Protein AF-A0A1M3IKR9-F1 (afdb_monomer)

Structure (mmCIF, N/CA/C/O backbone):
data_AF-A0A1M3IKR9-F1
#
_entry.id   AF-A0A1M3IKR9-F1
#
loop_
_atom_site.group_PDB
_atom_site.id
_atom_site.type_symbol
_atom_site.label_atom_id
_atom_site.label_alt_id
_atom_site.label_comp_id
_atom_site.label_asym_id
_atom_site.label_entity_id
_atom_site.label_seq_id
_atom_site.pdbx_PDB_ins_code
_atom_site.Cartn_x
_atom_site.Cartn_y
_atom_site.Cartn_z
_atom_site.occupancy
_atom_site.B_iso_or_equiv
_atom_site.auth_seq_id
_atom_site.auth_comp_id
_atom_site.auth_asym_id
_atom_site.auth_atom_id
_atom_site.pdbx_PDB_model_num
ATOM 1 N N . MET A 1 1 ? -11.071 -5.032 8.841 1.00 89.00 1 MET A N 1
ATOM 2 C CA . MET A 1 1 ? -10.233 -4.036 8.159 1.00 89.00 1 MET A CA 1
ATOM 3 C C . MET A 1 1 ? -9.232 -4.738 7.265 1.00 89.00 1 MET A C 1
ATOM 5 O O . MET A 1 1 ? -8.328 -5.412 7.757 1.00 89.00 1 MET A O 1
ATOM 9 N N . GLN A 1 2 ? -9.407 -4.579 5.959 1.00 92.75 2 GLN A N 1
ATOM 10 C CA . GLN A 1 2 ? -8.569 -5.141 4.907 1.00 92.75 2 GLN A CA 1
ATOM 11 C C . GLN A 1 2 ? -8.423 -4.140 3.765 1.00 92.75 2 GLN A C 1
ATOM 13 O O . GLN A 1 2 ? -9.365 -3.417 3.432 1.00 92.75 2 GLN A O 1
ATOM 18 N N . ALA A 1 3 ? -7.239 -4.114 3.161 1.00 94.56 3 ALA A N 1
ATOM 19 C CA . ALA A 1 3 ? -6.973 -3.300 1.986 1.00 94.56 3 ALA A CA 1
ATOM 20 C C . ALA A 1 3 ? -5.833 -3.874 1.148 1.00 94.56 3 ALA A C 1
ATOM 22 O O . ALA A 1 3 ? -4.911 -4.478 1.682 1.00 94.56 3 ALA A O 1
ATOM 23 N N . GLU A 1 4 ? -5.857 -3.624 -0.149 1.00 95.81 4 GLU A N 1
ATOM 24 C CA . GLU A 1 4 ? -4.813 -3.965 -1.100 1.00 95.81 4 GLU A CA 1
ATOM 25 C C . GLU A 1 4 ? -4.623 -2.806 -2.078 1.00 95.81 4 GLU A C 1
ATOM 27 O O . GLU A 1 4 ? -5.585 -2.215 -2.563 1.00 95.81 4 GLU A O 1
ATOM 32 N N . PHE A 1 5 ? -3.370 -2.458 -2.351 1.00 95.06 5 PHE A N 1
ATOM 33 C CA . PHE A 1 5 ? -2.994 -1.430 -3.309 1.00 95.06 5 PHE A CA 1
ATOM 34 C C . PHE A 1 5 ? -1.839 -1.938 -4.151 1.00 95.06 5 PHE A C 1
ATOM 36 O O . PHE A 1 5 ? -0.734 -2.160 -3.647 1.00 95.06 5 PHE A O 1
ATOM 43 N N . TYR A 1 6 ? -2.078 -2.028 -5.451 1.00 94.94 6 TYR A N 1
ATOM 44 C CA . TYR A 1 6 ? -1.069 -2.388 -6.420 1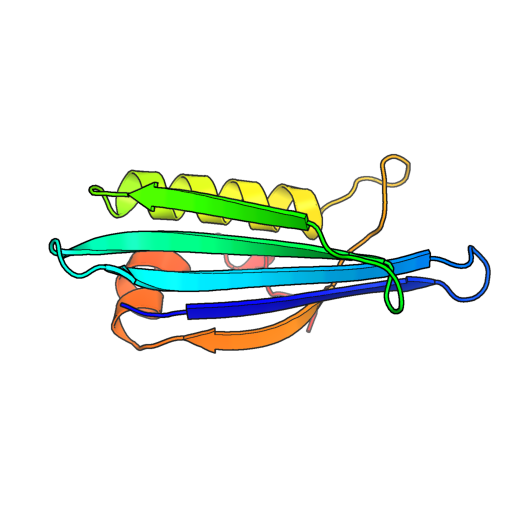.00 94.94 6 TYR A CA 1
ATOM 45 C C . TYR A 1 6 ? -0.595 -1.147 -7.169 1.00 94.94 6 TYR A C 1
ATOM 47 O O . TYR A 1 6 ? -1.359 -0.431 -7.824 1.00 94.94 6 TYR A O 1
ATOM 55 N N . LEU A 1 7 ? 0.698 -0.870 -7.042 1.00 93.81 7 LEU A N 1
ATOM 56 C CA . LEU A 1 7 ? 1.356 0.264 -7.662 1.00 93.81 7 LEU A CA 1
ATOM 57 C C . LEU A 1 7 ? 2.362 -0.224 -8.702 1.00 93.81 7 LEU A C 1
ATOM 59 O O . LEU A 1 7 ? 3.107 -1.180 -8.472 1.00 93.81 7 LEU A O 1
ATOM 63 N N . LYS A 1 8 ? 2.462 0.507 -9.809 1.00 93.19 8 LYS A N 1
ATOM 64 C CA . LYS A 1 8 ? 3.437 0.256 -10.873 1.00 93.19 8 LYS A CA 1
ATOM 65 C C . LYS A 1 8 ? 4.234 1.506 -11.204 1.00 93.19 8 LYS A C 1
ATOM 67 O O . LYS A 1 8 ? 3.695 2.607 -11.227 1.00 93.19 8 LYS A O 1
ATOM 72 N N . ALA A 1 9 ? 5.510 1.313 -11.506 1.00 91.12 9 ALA A N 1
ATOM 73 C CA . ALA A 1 9 ? 6.357 2.300 -12.154 1.00 91.12 9 ALA A CA 1
ATOM 74 C C . ALA A 1 9 ? 6.893 1.676 -13.445 1.00 91.12 9 ALA A C 1
ATOM 76 O O . ALA A 1 9 ? 7.719 0.758 -13.398 1.00 91.12 9 ALA A O 1
ATOM 77 N N . GLU A 1 10 ? 6.396 2.160 -14.581 1.00 89.12 10 GLU A N 1
ATOM 78 C CA . GLU A 1 10 ? 6.766 1.679 -15.909 1.00 89.12 10 GLU A CA 1
ATOM 79 C C . GLU A 1 10 ? 7.293 2.843 -16.756 1.00 89.12 10 GLU A C 1
ATOM 81 O O . GLU A 1 10 ? 6.596 3.828 -16.981 1.00 89.12 10 GLU A O 1
ATOM 86 N N . ASP A 1 11 ? 8.534 2.714 -17.219 1.00 86.31 11 ASP A N 1
ATOM 87 C CA . ASP A 1 11 ? 9.164 3.588 -18.206 1.00 86.31 11 ASP A CA 1
ATOM 88 C C . ASP A 1 11 ? 9.944 2.695 -19.173 1.00 86.31 11 ASP A C 1
ATOM 90 O O . ASP A 1 11 ? 10.931 2.048 -18.803 1.00 86.31 11 ASP A O 1
ATOM 94 N N . LYS A 1 12 ? 9.462 2.620 -20.415 1.00 84.00 12 LYS A N 1
ATOM 95 C CA . LYS A 1 12 ? 10.047 1.748 -21.436 1.00 84.00 12 LYS A CA 1
ATOM 96 C C . LYS A 1 12 ? 11.408 2.254 -21.904 1.00 84.00 12 LYS A C 1
ATOM 98 O O . LYS A 1 12 ? 12.302 1.433 -22.115 1.00 84.00 12 LYS A O 1
ATOM 103 N N . GLU A 1 13 ? 11.576 3.570 -22.021 1.00 86.56 13 GLU A N 1
ATOM 104 C CA . GLU A 1 13 ? 12.814 4.202 -22.487 1.00 86.56 13 GLU A CA 1
ATOM 105 C C . GLU A 1 13 ? 13.923 4.023 -21.449 1.00 86.56 13 GLU A C 1
ATOM 107 O O . GLU A 1 13 ? 15.017 3.552 -21.765 1.00 86.56 13 GLU A O 1
ATOM 112 N N . ALA A 1 14 ? 13.606 4.267 -20.176 1.00 83.88 14 ALA A N 1
ATOM 113 C CA . ALA A 1 14 ? 14.533 4.078 -19.063 1.00 83.88 14 ALA A CA 1
ATOM 114 C C . ALA A 1 14 ? 14.628 2.615 -18.569 1.00 83.88 14 ALA A C 1
ATOM 116 O O . ALA A 1 14 ? 15.343 2.325 -17.605 1.00 83.88 14 ALA A O 1
ATOM 117 N N . LYS A 1 15 ? 13.916 1.671 -19.208 1.00 86.38 15 LYS A N 1
ATOM 118 C CA . LYS A 1 15 ? 13.824 0.243 -18.827 1.00 86.38 15 LYS A CA 1
ATOM 119 C C . LYS A 1 15 ? 13.408 0.018 -17.364 1.00 86.38 15 LYS A C 1
ATOM 121 O O . LYS A 1 15 ? 13.839 -0.953 -16.722 1.00 86.38 15 LYS A O 1
ATOM 126 N N . ILE A 1 16 ? 12.571 0.898 -16.826 1.00 87.06 16 ILE A N 1
ATOM 127 C CA . ILE A 1 16 ? 12.023 0.803 -15.475 1.00 87.06 16 ILE A CA 1
ATOM 128 C C . ILE A 1 16 ? 10.744 -0.028 -15.548 1.00 87.06 16 ILE A C 1
ATOM 130 O O . ILE A 1 16 ? 9.778 0.365 -16.183 1.00 87.06 16 ILE A O 1
ATOM 134 N N . TYR A 1 17 ? 10.741 -1.175 -14.873 1.00 91.94 17 TYR A N 1
ATOM 135 C CA . TYR A 1 17 ? 9.571 -2.047 -14.750 1.00 91.94 17 TYR A CA 1
ATOM 136 C C . TYR A 1 17 ? 9.491 -2.522 -13.309 1.00 91.94 17 TYR A C 1
ATOM 138 O O . TYR A 1 17 ? 10.086 -3.539 -12.949 1.00 91.94 17 TYR A O 1
ATOM 146 N N . ARG A 1 18 ? 8.871 -1.726 -12.443 1.00 92.81 18 ARG A N 1
ATOM 147 C CA . ARG A 1 18 ? 8.789 -2.025 -11.013 1.00 92.81 18 ARG A CA 1
ATOM 148 C C . ARG A 1 18 ? 7.352 -2.058 -10.554 1.00 92.81 18 ARG A C 1
ATOM 150 O O . ARG A 1 18 ? 6.510 -1.327 -11.065 1.00 92.81 18 ARG A O 1
ATOM 157 N N . TYR A 1 19 ? 7.117 -2.861 -9.534 1.00 94.62 19 TYR A N 1
ATOM 158 C CA . TYR A 1 19 ? 5.836 -2.922 -8.860 1.00 94.62 19 TYR A CA 1
ATOM 159 C C . TYR A 1 19 ? 6.021 -2.838 -7.352 1.00 94.62 19 TYR A C 1
ATOM 161 O O . TYR A 1 19 ? 7.108 -3.067 -6.804 1.00 94.62 19 TYR A O 1
ATOM 169 N N . TYR A 1 20 ? 4.933 -2.467 -6.701 1.00 94.62 20 TYR A N 1
ATOM 170 C CA . TYR A 1 20 ? 4.835 -2.332 -5.266 1.00 94.62 20 TYR A CA 1
ATOM 171 C C . TYR A 1 20 ? 3.417 -2.741 -4.871 1.00 94.62 20 TYR A C 1
ATOM 173 O O . TYR A 1 20 ? 2.473 -2.021 -5.175 1.00 94.62 20 TYR A O 1
ATOM 181 N N . ASN A 1 21 ? 3.265 -3.901 -4.240 1.00 95.94 21 ASN A N 1
ATOM 182 C CA . ASN A 1 21 ? 2.002 -4.345 -3.670 1.00 95.94 21 ASN A CA 1
ATOM 183 C C . ASN A 1 21 ? 1.982 -4.048 -2.168 1.00 95.94 21 ASN A C 1
ATOM 185 O O . ASN A 1 21 ? 2.964 -4.309 -1.469 1.00 95.94 21 ASN A O 1
ATOM 189 N N . ILE A 1 22 ? 0.883 -3.486 -1.681 1.00 96.12 22 ILE A N 1
ATOM 190 C CA . ILE A 1 22 ? 0.669 -3.133 -0.280 1.00 96.12 22 ILE A CA 1
ATOM 191 C C . ILE A 1 22 ? -0.632 -3.790 0.151 1.00 96.12 22 ILE A C 1
ATOM 193 O O . ILE A 1 22 ? -1.692 -3.377 -0.297 1.00 96.12 22 ILE A O 1
ATOM 197 N N . ILE A 1 23 ? -0.550 -4.764 1.049 1.00 95.94 23 ILE A N 1
ATOM 198 C CA . ILE A 1 23 ? -1.701 -5.504 1.556 1.00 95.94 23 ILE A CA 1
ATOM 199 C C . ILE A 1 23 ? -1.793 -5.295 3.065 1.00 95.94 23 ILE A C 1
ATOM 201 O O . ILE A 1 23 ? -0.824 -5.496 3.793 1.00 95.94 23 ILE A O 1
ATOM 205 N N . LEU A 1 24 ? -2.959 -4.892 3.545 1.00 95.06 24 LEU A N 1
ATOM 206 C CA . LEU A 1 24 ? -3.319 -4.841 4.949 1.00 95.06 24 LEU A CA 1
ATOM 207 C C . LEU A 1 24 ? -4.271 -5.995 5.251 1.00 95.06 24 LEU A C 1
ATOM 209 O O . LEU A 1 24 ? -5.352 -6.077 4.667 1.00 95.06 24 LEU A O 1
ATOM 213 N N . LEU A 1 25 ? -3.885 -6.855 6.189 1.00 92.62 25 LEU A N 1
ATOM 214 C CA . LEU A 1 25 ? -4.673 -8.014 6.595 1.00 92.62 25 LEU A CA 1
ATOM 215 C C . LEU A 1 25 ? -4.771 -8.088 8.122 1.00 92.62 25 LEU A C 1
ATOM 217 O O . LEU A 1 25 ? -3.799 -7.762 8.810 1.00 92.62 25 LEU A O 1
ATOM 221 N N . PRO A 1 26 ? -5.902 -8.558 8.673 1.00 89.81 26 PRO A N 1
ATOM 222 C CA . PRO A 1 26 ? -5.980 -8.911 10.078 1.00 89.81 26 PRO A CA 1
ATOM 223 C C . PRO A 1 26 ? -5.104 -10.133 10.362 1.00 89.81 26 PRO A C 1
ATOM 225 O O . PRO A 1 26 ? -4.967 -11.042 9.542 1.00 89.81 26 PRO A O 1
ATOM 228 N N . THR A 1 27 ? -4.525 -10.160 11.552 1.00 87.06 27 THR A N 1
ATOM 229 C CA . THR A 1 27 ? -3.782 -11.305 12.077 1.00 87.06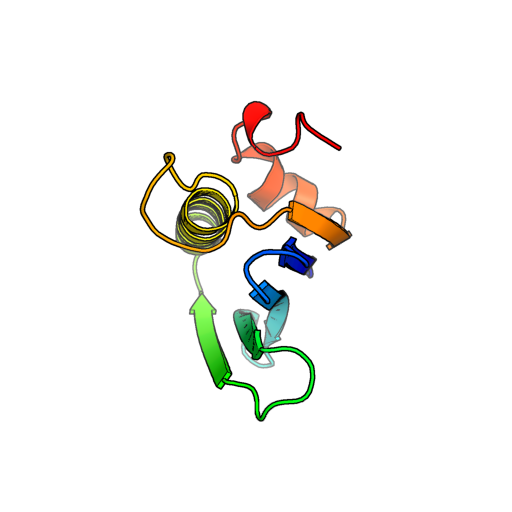 27 THR A CA 1
ATOM 230 C C . THR A 1 27 ? -4.649 -12.110 13.044 1.00 87.06 27 THR A C 1
ATOM 232 O O . THR A 1 27 ? -5.687 -11.644 13.517 1.00 87.06 27 THR A O 1
ATOM 235 N N . LEU A 1 28 ? -4.196 -13.318 13.395 1.00 84.38 28 LEU A N 1
ATOM 236 C CA . LEU A 1 28 ? -4.872 -14.177 14.377 1.00 84.38 28 LEU A CA 1
ATOM 237 C C . LEU A 1 28 ? -4.949 -13.552 15.783 1.00 84.38 28 LEU A C 1
ATOM 239 O O . LEU A 1 28 ? -5.802 -13.944 16.574 1.00 84.38 28 LEU A O 1
ATOM 243 N N . PHE A 1 29 ? -4.100 -12.567 16.089 1.00 83.12 29 PHE A N 1
ATOM 244 C CA . PHE A 1 29 ? -4.020 -11.927 17.406 1.00 83.12 29 PHE A CA 1
ATOM 245 C C . PHE A 1 29 ? -4.820 -10.623 17.504 1.00 83.12 29 PHE A C 1
ATOM 247 O O . PHE A 1 2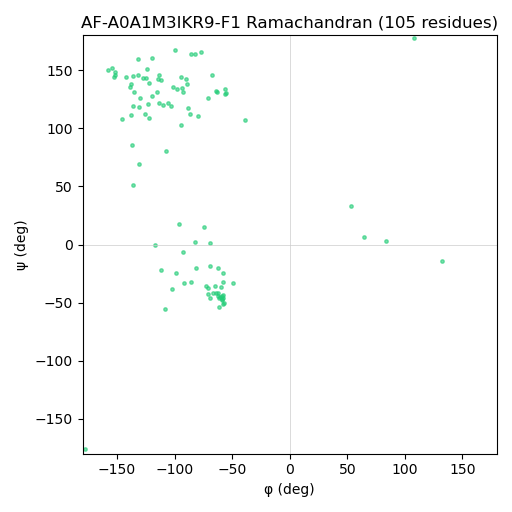9 ? -4.605 -9.844 18.422 1.00 83.12 29 PHE A O 1
ATOM 254 N N . LYS A 1 30 ? -5.763 -10.388 16.578 1.00 73.00 30 LYS A N 1
ATOM 255 C CA . LYS A 1 30 ? -6.539 -9.136 16.446 1.00 73.00 30 LYS A CA 1
ATOM 256 C C . LYS A 1 30 ? -5.707 -7.891 16.092 1.00 73.00 30 LYS A C 1
ATOM 258 O O . LYS A 1 30 ? -6.274 -6.809 15.994 1.00 73.00 30 LYS A O 1
ATOM 263 N N . ASP A 1 31 ? -4.416 -8.051 15.813 1.00 86.00 31 ASP A N 1
ATOM 264 C CA . ASP A 1 31 ? -3.563 -6.994 15.265 1.00 86.00 31 ASP A CA 1
ATOM 265 C C . ASP A 1 31 ? -3.720 -6.889 13.745 1.00 86.00 31 ASP A C 1
ATOM 267 O O . ASP A 1 31 ? -4.173 -7.829 13.080 1.00 86.00 31 ASP A O 1
ATOM 271 N N . LEU A 1 32 ? -3.267 -5.776 13.173 1.00 91.94 32 LEU A N 1
ATOM 272 C CA . LEU A 1 32 ? -3.215 -5.548 11.732 1.00 91.94 32 LEU A CA 1
ATOM 273 C C . LEU A 1 32 ? -1.790 -5.747 11.208 1.00 91.94 32 LEU A C 1
ATOM 275 O O . LEU A 1 32 ? -0.825 -5.246 11.780 1.00 91.94 32 LEU A O 1
ATOM 279 N N . SER A 1 33 ? -1.642 -6.451 10.089 1.00 94.00 33 SER A N 1
ATOM 280 C CA . SER A 1 33 ? -0.360 -6.651 9.413 1.00 94.00 33 SER A CA 1
ATOM 281 C C . SER A 1 33 ? -0.363 -5.960 8.059 1.00 94.00 33 SER A C 1
ATOM 283 O O . SER A 1 33 ? -1.187 -6.263 7.198 1.00 94.00 33 SER A O 1
ATOM 285 N N . LEU A 1 34 ? 0.582 -5.044 7.867 1.00 95.25 34 LEU A N 1
ATOM 286 C CA . LEU A 1 34 ? 0.867 -4.413 6.589 1.00 95.25 34 LEU A CA 1
ATOM 287 C C . LEU A 1 34 ? 1.994 -5.183 5.898 1.00 95.25 34 LEU A C 1
ATOM 289 O O . LEU A 1 34 ? 3.172 -5.046 6.245 1.00 95.25 34 LEU A O 1
ATOM 293 N N . VAL A 1 35 ? 1.629 -5.994 4.916 1.00 96.00 35 VAL A N 1
ATOM 294 C CA . VAL A 1 35 ? 2.542 -6.746 4.060 1.00 96.00 35 VAL A CA 1
ATOM 295 C C . VAL A 1 35 ? 2.829 -5.927 2.813 1.00 96.00 35 VAL A C 1
ATOM 297 O O . VAL A 1 35 ? 1.935 -5.390 2.169 1.00 96.00 35 VAL A O 1
ATOM 300 N N . ILE A 1 36 ? 4.104 -5.797 2.479 1.00 96.69 36 ILE A N 1
ATOM 301 C CA . ILE A 1 36 ? 4.551 -5.003 1.349 1.00 96.69 36 ILE A CA 1
ATOM 302 C C . ILE A 1 36 ? 5.516 -5.830 0.520 1.00 96.69 36 ILE A C 1
ATOM 304 O O . ILE A 1 36 ? 6.610 -6.165 0.984 1.00 96.69 36 ILE A O 1
ATOM 308 N N . THR A 1 37 ? 5.136 -6.073 -0.725 1.00 96.81 37 THR A N 1
ATOM 309 C CA . THR A 1 37 ? 5.912 -6.846 -1.690 1.00 96.81 37 THR A CA 1
ATOM 310 C C . THR A 1 37 ? 6.340 -5.939 -2.827 1.00 96.81 37 THR A C 1
ATOM 312 O O . THR A 1 37 ? 5.550 -5.159 -3.348 1.00 96.81 37 THR A O 1
ATOM 315 N N . TYR A 1 38 ? 7.616 -5.965 -3.192 1.00 95.44 38 TYR A N 1
ATOM 316 C CA . TYR A 1 38 ? 8.154 -5.050 -4.188 1.00 95.44 38 TYR A CA 1
ATOM 317 C C . TYR A 1 38 ? 9.337 -5.643 -4.933 1.00 95.44 38 TYR A C 1
ATOM 319 O O . TYR A 1 38 ? 10.153 -6.386 -4.385 1.00 95.44 38 TYR A O 1
ATOM 327 N N . GLY A 1 39 ? 9.474 -5.253 -6.194 1.00 94.50 39 GLY A N 1
ATOM 328 C CA . GLY A 1 39 ? 10.499 -5.819 -7.051 1.00 94.50 39 GLY A CA 1
ATOM 329 C C . GLY A 1 39 ? 10.526 -5.207 -8.439 1.00 94.50 39 GLY A C 1
ATOM 330 O O . GLY A 1 39 ? 9.811 -4.251 -8.752 1.00 94.50 39 GLY A O 1
ATOM 331 N N . ARG A 1 40 ? 11.402 -5.769 -9.271 1.00 93.38 40 ARG A N 1
ATOM 332 C CA . ARG A 1 40 ? 11.389 -5.555 -10.717 1.00 93.38 40 ARG A CA 1
ATOM 333 C C . ARG A 1 40 ? 10.573 -6.681 -11.342 1.00 93.38 40 ARG A C 1
ATOM 335 O O . ARG A 1 40 ? 10.776 -7.836 -10.979 1.00 93.38 40 ARG A O 1
ATOM 342 N N . THR A 1 41 ? 9.684 -6.357 -12.272 1.00 88.31 41 THR A N 1
ATOM 343 C CA . THR A 1 41 ? 8.883 -7.359 -12.986 1.00 88.31 41 THR A CA 1
ATOM 344 C C . THR A 1 41 ? 9.803 -8.395 -13.640 1.00 88.31 41 THR A C 1
ATOM 346 O O . THR A 1 41 ? 10.772 -8.020 -14.301 1.00 88.31 41 THR A O 1
ATOM 349 N N . GLY A 1 42 ? 9.526 -9.684 -13.424 1.00 89.06 42 GLY A N 1
ATOM 350 C CA . GLY A 1 42 ? 10.341 -10.796 -13.931 1.00 89.06 42 GLY A CA 1
ATOM 351 C C . GLY A 1 42 ? 11.568 -11.164 -13.082 1.00 89.06 42 GLY A C 1
ATOM 352 O O . GLY A 1 42 ? 12.320 -12.051 -13.472 1.00 89.06 42 GLY A O 1
ATOM 353 N N . TYR A 1 43 ? 11.783 -10.519 -11.930 1.00 92.75 43 TYR A N 1
ATOM 354 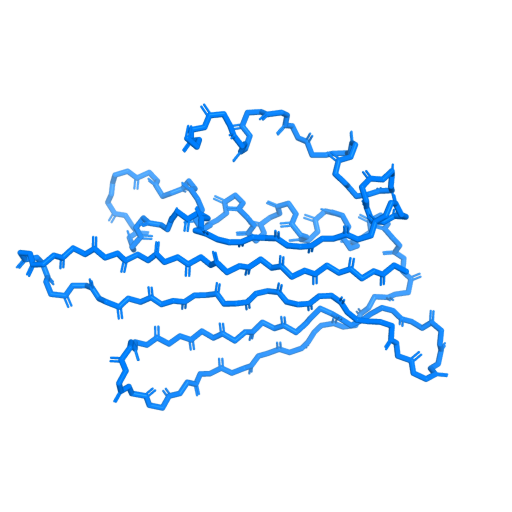C CA . TYR A 1 43 ? 12.873 -10.834 -10.998 1.00 92.75 43 TYR A CA 1
ATOM 355 C C . TYR A 1 43 ? 12.334 -11.238 -9.626 1.00 92.75 43 TYR A C 1
ATOM 357 O O . TYR A 1 43 ? 11.209 -10.897 -9.266 1.00 92.75 43 TYR A O 1
ATOM 365 N N . LYS A 1 44 ? 13.171 -11.921 -8.832 1.00 94.12 44 LYS A N 1
ATOM 366 C CA . LYS A 1 44 ? 12.843 -12.271 -7.446 1.00 94.12 44 LYS A CA 1
ATOM 367 C C . LYS A 1 44 ? 12.492 -11.017 -6.643 1.00 94.12 44 LYS A C 1
ATOM 369 O O . LYS A 1 44 ? 13.243 -10.038 -6.621 1.00 94.12 44 LYS A O 1
ATOM 374 N N . GLU A 1 45 ? 11.360 -11.087 -5.966 1.00 95.44 45 GLU A N 1
ATOM 375 C CA . GLU A 1 45 ? 10.803 -9.987 -5.196 1.00 95.44 45 GLU A CA 1
ATOM 376 C C . GLU A 1 45 ? 11.354 -9.917 -3.774 1.00 95.44 45 GLU A C 1
ATOM 378 O O . GLU A 1 45 ? 11.971 -10.854 -3.257 1.00 95.44 45 GLU A O 1
ATOM 383 N N . ARG A 1 46 ? 11.147 -8.764 -3.140 1.00 96.12 46 ARG A N 1
ATOM 384 C CA . ARG A 1 46 ? 11.386 -8.564 -1.715 1.00 96.12 46 ARG A CA 1
ATOM 385 C C . ARG A 1 46 ? 10.053 -8.351 -1.027 1.00 96.12 46 ARG A C 1
ATOM 387 O O . ARG A 1 46 ? 9.196 -7.641 -1.542 1.00 96.12 46 ARG A O 1
ATOM 394 N N . GLN A 1 47 ? 9.933 -8.903 0.169 1.00 96.62 47 GLN A N 1
ATOM 395 C CA . GLN A 1 47 ? 8.764 -8.738 1.014 1.00 96.62 47 GLN A CA 1
ATOM 396 C C . GLN A 1 47 ? 9.190 -8.189 2.372 1.00 96.62 47 GLN A C 1
ATOM 398 O O . GLN A 1 47 ? 10.244 -8.546 2.900 1.00 96.62 47 GLN A O 1
ATOM 403 N N . ARG A 1 48 ? 8.363 -7.316 2.941 1.00 95.19 48 ARG A N 1
ATOM 404 C CA . ARG A 1 48 ? 8.459 -6.868 4.332 1.00 95.19 48 ARG A CA 1
ATOM 405 C C . ARG A 1 48 ? 7.070 -6.857 4.955 1.00 95.19 48 ARG A C 1
ATOM 407 O O . ARG A 1 48 ? 6.108 -6.512 4.279 1.00 95.19 48 ARG A O 1
ATOM 414 N N . SER A 1 49 ? 6.977 -7.187 6.233 1.00 93.81 49 SER A N 1
ATOM 415 C CA . SER A 1 49 ? 5.737 -7.123 7.009 1.00 93.81 49 SER A CA 1
ATOM 416 C C . SER A 1 49 ? 5.929 -6.214 8.216 1.00 93.81 49 SER A C 1
ATOM 418 O O . SER A 1 49 ? 6.982 -6.253 8.852 1.00 93.81 49 SER A O 1
ATOM 420 N N . ILE A 1 50 ? 4.925 -5.400 8.526 1.00 93.88 50 ILE A N 1
ATOM 421 C CA . ILE A 1 50 ? 4.919 -4.503 9.685 1.00 93.88 50 ILE A CA 1
ATOM 422 C C . ILE A 1 50 ? 3.607 -4.720 10.432 1.00 93.88 50 ILE A C 1
ATOM 424 O O . ILE A 1 50 ? 2.543 -4.634 9.825 1.00 93.88 50 ILE A O 1
ATOM 428 N N . GLN A 1 51 ? 3.680 -5.002 11.729 1.00 93.81 51 GLN A N 1
ATOM 429 C CA . GLN A 1 51 ? 2.503 -5.211 12.570 1.00 93.81 51 GLN A CA 1
ATOM 430 C C . GLN A 1 51 ? 2.100 -3.917 13.280 1.00 93.81 51 GLN A C 1
ATOM 432 O O . GLN A 1 51 ? 2.953 -3.122 13.678 1.00 93.81 51 GLN A O 1
ATOM 437 N N . PHE A 1 52 ? 0.795 -3.725 13.437 1.00 92.38 52 PHE A N 1
ATOM 438 C CA . PHE A 1 52 ? 0.182 -2.575 14.081 1.00 92.38 52 PHE A CA 1
ATOM 439 C C . PHE A 1 52 ? -0.916 -3.036 15.026 1.00 92.38 52 PHE A C 1
ATOM 441 O O . PHE A 1 52 ? -1.812 -3.780 14.636 1.00 92.38 52 PHE A O 1
ATOM 448 N N . ILE A 1 53 ? -0.859 -2.513 16.243 1.00 87.94 53 ILE A N 1
ATOM 449 C CA . ILE A 1 53 ? -1.921 -2.640 17.248 1.00 87.94 53 ILE A CA 1
ATOM 450 C C . ILE A 1 53 ? -2.781 -1.360 17.259 1.00 87.94 53 ILE A C 1
ATOM 452 O O . ILE A 1 53 ? -3.953 -1.383 17.615 1.00 87.94 53 ILE A O 1
ATOM 456 N N . ASP A 1 54 ? -2.210 -0.233 16.815 1.00 87.62 54 ASP A N 1
ATOM 457 C CA . ASP A 1 54 ? -2.859 1.079 16.772 1.00 87.62 54 ASP A CA 1
ATOM 458 C C . ASP A 1 54 ? -3.145 1.521 15.328 1.00 87.62 54 ASP A C 1
ATOM 460 O O . ASP A 1 54 ? -2.237 1.728 14.510 1.00 87.62 54 ASP A O 1
ATOM 464 N N . THR A 1 55 ? -4.429 1.731 15.038 1.00 87.62 55 THR A N 1
ATOM 465 C CA . THR A 1 55 ? -4.943 2.235 13.762 1.00 87.62 55 THR A CA 1
ATOM 466 C C . THR A 1 55 ? -4.372 3.607 13.380 1.00 87.62 55 THR A C 1
ATOM 468 O O . THR A 1 55 ? -4.181 3.886 12.197 1.00 87.62 55 THR A O 1
ATOM 471 N N . GLN A 1 56 ? -4.061 4.486 14.338 1.00 88.06 56 GLN A N 1
ATOM 472 C CA . GLN A 1 56 ? -3.480 5.800 14.051 1.00 88.06 56 GLN A CA 1
ATOM 473 C C . GLN A 1 56 ? -2.030 5.688 13.564 1.00 88.06 56 GLN A C 1
ATOM 475 O O . GLN A 1 56 ? -1.654 6.353 12.592 1.00 88.06 56 GLN A O 1
ATOM 480 N N . LEU A 1 57 ? -1.222 4.829 14.196 1.00 89.94 57 LEU A N 1
ATOM 481 C CA . LEU A 1 57 ? 0.136 4.531 13.729 1.00 89.94 57 LEU A CA 1
ATOM 482 C C . LEU A 1 57 ? 0.110 3.891 12.340 1.00 89.94 57 LEU A C 1
ATOM 484 O O . LEU A 1 57 ? 0.898 4.281 11.473 1.00 89.94 57 LEU A O 1
ATOM 488 N N . LEU A 1 58 ? -0.832 2.974 12.107 1.00 91.50 58 LEU A N 1
ATOM 489 C CA . LEU A 1 58 ? -1.070 2.393 10.790 1.00 91.50 58 LEU A CA 1
ATOM 490 C C . LEU A 1 58 ? -1.395 3.474 9.751 1.00 91.50 58 LEU A C 1
ATOM 492 O O . LEU A 1 58 ? -0.734 3.527 8.715 1.00 91.50 58 LEU A O 1
ATOM 496 N N . ALA A 1 59 ? -2.356 4.362 10.023 1.00 89.50 59 ALA A N 1
ATOM 497 C CA . ALA A 1 59 ? -2.757 5.422 9.096 1.00 89.50 59 ALA A CA 1
ATOM 498 C C . ALA A 1 59 ? -1.582 6.344 8.736 1.00 89.50 59 ALA A C 1
ATOM 500 O O . ALA A 1 59 ? -1.349 6.641 7.560 1.00 89.50 59 ALA A O 1
ATOM 501 N N . ASN A 1 60 ? -0.794 6.748 9.738 1.00 90.19 60 ASN A N 1
ATOM 502 C CA . ASN A 1 60 ? 0.406 7.554 9.534 1.00 90.19 60 ASN A CA 1
ATOM 503 C C . ASN A 1 60 ? 1.436 6.812 8.673 1.00 90.19 6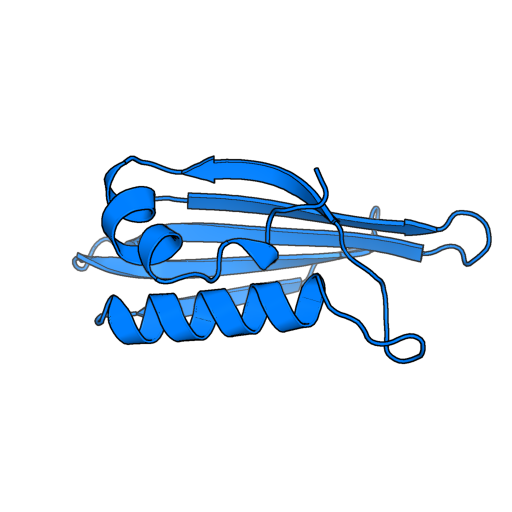0 ASN A C 1
ATOM 505 O O . ASN A 1 60 ? 1.947 7.377 7.702 1.00 90.19 60 ASN A O 1
ATOM 509 N N . LYS A 1 61 ? 1.702 5.531 8.964 1.00 91.75 61 LYS A N 1
ATOM 510 C CA . LYS A 1 61 ? 2.676 4.752 8.194 1.00 91.75 61 LYS A CA 1
ATOM 511 C C . LYS A 1 61 ? 2.226 4.511 6.762 1.00 91.75 61 LYS A C 1
ATOM 513 O O . LYS A 1 61 ? 3.022 4.627 5.830 1.00 91.75 61 LYS A O 1
ATOM 518 N N . PHE A 1 62 ? 0.951 4.206 6.581 1.00 91.06 62 PHE A N 1
ATOM 519 C CA . PHE A 1 62 ? 0.351 4.005 5.276 1.00 91.06 62 PHE A CA 1
ATOM 520 C C . PHE A 1 62 ? 0.454 5.280 4.423 1.00 91.06 62 PHE A C 1
ATOM 522 O O . PHE A 1 62 ? 0.926 5.234 3.284 1.00 91.06 62 PHE A O 1
ATOM 529 N N . LYS A 1 63 ? 0.151 6.444 5.015 1.00 88.06 63 LYS A N 1
ATOM 530 C CA . LYS A 1 63 ? 0.337 7.763 4.392 1.00 88.06 63 LYS A CA 1
ATOM 531 C C . LYS A 1 63 ? 1.784 8.023 3.981 1.00 88.06 63 LYS A C 1
ATOM 533 O O . LYS A 1 63 ? 2.022 8.496 2.871 1.00 88.06 63 LYS A O 1
ATOM 538 N N . GLU A 1 64 ? 2.750 7.733 4.854 1.00 88.81 64 GLU A N 1
ATOM 539 C CA . GLU A 1 64 ? 4.179 7.866 4.543 1.00 88.81 64 GLU A CA 1
ATOM 540 C C . GLU A 1 64 ? 4.577 7.010 3.338 1.00 88.81 64 GLU A C 1
ATOM 542 O O . GLU A 1 64 ? 5.249 7.500 2.428 1.00 88.81 64 GLU A O 1
ATOM 547 N N . ILE A 1 65 ? 4.144 5.744 3.314 1.00 89.81 65 ILE A N 1
ATOM 548 C CA . ILE A 1 65 ? 4.459 4.807 2.232 1.00 89.81 65 ILE A CA 1
ATOM 549 C C . ILE A 1 65 ? 3.894 5.325 0.914 1.00 89.81 65 ILE A C 1
ATOM 551 O O . ILE A 1 65 ? 4.668 5.496 -0.030 1.00 89.81 65 ILE A O 1
ATOM 555 N N . LEU A 1 66 ? 2.595 5.636 0.862 1.00 87.88 66 LEU A N 1
ATOM 556 C CA . LEU A 1 66 ? 1.963 6.154 -0.350 1.00 87.88 66 LEU A CA 1
ATOM 557 C C . LEU A 1 66 ? 2.630 7.449 -0.811 1.00 87.88 66 LEU A C 1
ATOM 559 O O . LEU A 1 66 ? 3.044 7.546 -1.962 1.00 87.88 66 LEU A O 1
ATOM 563 N N . LYS A 1 67 ? 2.851 8.416 0.087 1.00 85.06 67 LYS A N 1
ATOM 564 C CA . LYS A 1 67 ? 3.533 9.669 -0.264 1.00 85.06 67 LYS A CA 1
ATOM 565 C C . LYS A 1 67 ? 4.928 9.414 -0.841 1.00 85.06 67 LYS A C 1
ATOM 567 O O . LYS A 1 67 ? 5.274 10.014 -1.850 1.00 85.06 67 LYS A O 1
ATOM 572 N N . SER A 1 68 ? 5.708 8.508 -0.248 1.00 84.75 68 SER A N 1
ATOM 573 C CA . SER A 1 68 ? 7.071 8.191 -0.705 1.00 84.75 68 SER A CA 1
ATOM 574 C C . SER A 1 68 ? 7.138 7.460 -2.050 1.00 84.75 68 SER A C 1
ATOM 576 O O . SER A 1 68 ? 8.209 7.387 -2.652 1.00 84.75 68 SER A O 1
ATOM 578 N N . ARG A 1 69 ? 6.034 6.845 -2.489 1.00 86.38 69 ARG A N 1
ATOM 579 C CA . ARG A 1 69 ? 5.968 6.076 -3.740 1.00 86.38 69 ARG A CA 1
ATOM 580 C C . ARG A 1 69 ? 5.290 6.858 -4.858 1.00 86.38 69 ARG A C 1
ATOM 582 O O . ARG A 1 69 ? 5.768 6.801 -5.985 1.00 86.38 69 ARG A O 1
ATOM 589 N N . LEU A 1 70 ? 4.242 7.609 -4.528 1.00 84.19 70 LEU A N 1
ATOM 590 C CA . LEU A 1 70 ? 3.458 8.401 -5.476 1.00 84.19 70 LEU A CA 1
ATOM 591 C C . LEU A 1 70 ? 4.055 9.790 -5.722 1.00 84.19 70 LEU A C 1
ATOM 593 O O . LEU A 1 70 ? 3.936 10.327 -6.814 1.00 84.19 70 LEU A O 1
ATOM 597 N N . LYS A 1 71 ? 4.711 10.397 -4.723 1.00 69.00 7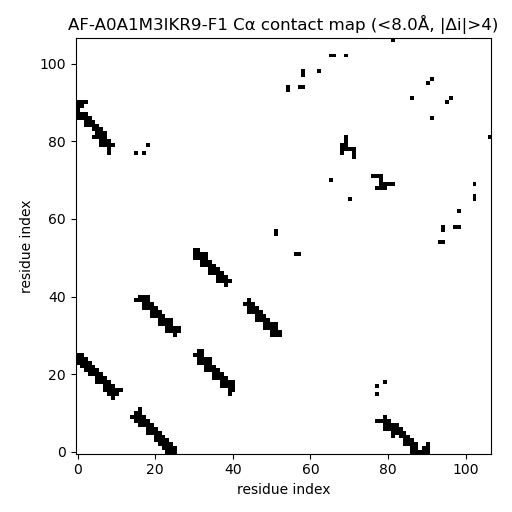1 LYS A N 1
ATOM 598 C CA . LYS A 1 71 ? 5.410 11.680 -4.880 1.00 69.00 71 LYS A CA 1
ATOM 599 C C . LYS A 1 71 ? 6.916 11.464 -4.860 1.00 69.00 71 LYS A C 1
ATOM 601 O O . LYS A 1 71 ? 7.574 11.714 -3.853 1.00 69.00 71 LYS A O 1
ATOM 606 N N . THR A 1 72 ? 7.479 11.053 -5.988 1.00 59.25 72 THR A N 1
ATOM 607 C CA . THR A 1 72 ? 8.895 11.309 -6.263 1.00 59.25 72 THR A CA 1
ATOM 608 C C . THR A 1 72 ? 9.015 12.684 -6.908 1.00 59.25 72 THR A C 1
ATOM 610 O O . THR A 1 72 ? 8.543 12.925 -8.017 1.00 59.25 72 THR A O 1
ATOM 613 N N . VAL A 1 73 ? 9.628 13.625 -6.185 1.00 49.28 73 VAL A N 1
ATOM 614 C CA . VAL A 1 73 ? 10.131 14.867 -6.787 1.00 49.28 73 VAL A CA 1
ATOM 615 C C . VAL A 1 73 ? 11.081 14.456 -7.914 1.00 49.28 73 VAL A C 1
ATOM 617 O O . VAL A 1 73 ? 11.886 13.543 -7.711 1.00 49.28 73 VAL A O 1
ATOM 620 N N . LYS A 1 74 ? 10.958 15.083 -9.097 1.00 43.84 74 LYS A N 1
ATOM 621 C CA . LYS A 1 74 ? 11.833 14.857 -10.264 1.00 43.84 74 LYS A CA 1
ATOM 622 C C . LYS A 1 74 ? 13.287 14.678 -9.797 1.00 43.84 74 LYS A C 1
ATOM 624 O O . LYS A 1 74 ? 13.905 15.649 -9.375 1.00 43.84 74 LYS A O 1
ATOM 629 N N . GLY A 1 75 ? 13.808 13.447 -9.843 1.00 50.91 75 GLY A N 1
ATOM 630 C CA . GLY A 1 75 ? 15.226 13.163 -9.584 1.00 50.91 75 GLY A CA 1
ATOM 631 C C . GLY A 1 75 ? 15.571 12.019 -8.622 1.00 50.91 75 GLY A C 1
ATOM 632 O O . GLY A 1 75 ? 16.718 11.588 -8.640 1.00 50.91 75 GLY A O 1
ATOM 633 N N . SER A 1 76 ? 14.648 11.472 -7.818 1.00 54.78 76 SER A N 1
ATOM 634 C CA . SER A 1 76 ? 14.998 10.402 -6.856 1.00 54.78 76 SER A CA 1
ATOM 635 C C . SER A 1 76 ? 14.067 9.184 -6.895 1.00 54.78 76 SER A C 1
ATOM 637 O O . SER A 1 76 ? 13.340 8.873 -5.957 1.00 54.78 76 SER A O 1
ATOM 639 N N . GLY A 1 77 ? 14.152 8.424 -7.988 1.00 65.06 77 GLY A N 1
ATOM 640 C CA . GLY A 1 77 ? 13.591 7.075 -8.084 1.00 65.06 77 GLY A CA 1
ATOM 641 C C . GLY A 1 77 ? 12.343 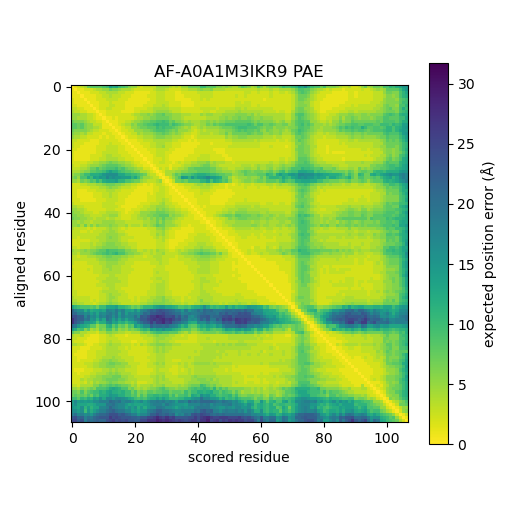6.940 -8.966 1.00 65.06 77 GLY A C 1
ATOM 642 O O . GLY A 1 77 ? 11.869 7.920 -9.537 1.00 65.06 77 GLY A O 1
ATOM 643 N N . PRO A 1 78 ? 11.827 5.705 -9.112 1.00 74.69 78 PRO A N 1
ATOM 644 C CA . PRO A 1 78 ? 10.695 5.407 -9.984 1.00 74.69 78 PRO A CA 1
ATOM 645 C C . PRO A 1 78 ? 9.439 6.130 -9.498 1.00 74.69 78 PRO A C 1
ATOM 647 O O . PRO A 1 78 ? 9.113 6.050 -8.314 1.00 74.69 78 PRO A O 1
ATOM 650 N N . TYR A 1 79 ? 8.736 6.798 -10.407 1.00 83.25 79 TYR A N 1
ATOM 651 C CA . TYR A 1 79 ? 7.420 7.370 -10.139 1.00 83.25 79 TYR A CA 1
ATOM 652 C C . TYR A 1 79 ? 6.365 6.266 -10.229 1.00 83.25 79 TYR A C 1
ATOM 654 O O . TYR A 1 79 ? 6.132 5.718 -11.307 1.00 83.25 79 TYR A O 1
ATOM 662 N N . TYR A 1 80 ? 5.780 5.897 -9.088 1.00 88.06 80 TYR A N 1
ATOM 663 C CA . TYR A 1 80 ? 4.734 4.883 -9.048 1.00 88.06 80 TYR A CA 1
ATOM 664 C C . TYR A 1 80 ? 3.359 5.521 -9.215 1.00 88.06 80 TYR A C 1
ATOM 666 O O . TYR A 1 80 ? 3.078 6.568 -8.639 1.00 88.06 80 TYR A O 1
ATOM 674 N N . LYS A 1 81 ? 2.483 4.824 -9.931 1.00 89.00 81 LYS A N 1
ATOM 675 C CA . LYS A 1 81 ? 1.047 5.093 -9.998 1.00 89.00 81 LYS A CA 1
ATOM 676 C C . LYS A 1 81 ? 0.295 3.939 -9.356 1.00 89.00 81 LYS A C 1
ATOM 678 O O . LYS A 1 81 ? 0.735 2.793 -9.466 1.00 89.00 81 LYS A O 1
ATOM 683 N N . ILE A 1 82 ? -0.820 4.234 -8.697 1.00 90.81 82 ILE A N 1
ATOM 684 C CA . ILE A 1 82 ? -1.777 3.199 -8.292 1.00 90.81 82 ILE A CA 1
ATOM 685 C C . ILE A 1 82 ? -2.457 2.715 -9.571 1.00 90.81 82 ILE A C 1
ATOM 687 O O . ILE A 1 82 ? -2.946 3.535 -10.340 1.00 90.81 82 ILE A O 1
ATOM 691 N N . VAL A 1 83 ? -2.444 1.410 -9.820 1.00 92.25 83 VAL A N 1
ATOM 692 C CA . VAL A 1 83 ? -3.122 0.821 -10.988 1.00 92.25 83 VAL A CA 1
ATOM 693 C C . VAL A 1 83 ? -4.313 -0.037 -10.586 1.00 92.25 83 VAL A C 1
ATOM 695 O O . VAL A 1 83 ? -5.210 -0.246 -11.391 1.00 92.25 83 VAL A O 1
ATOM 698 N N . GLU A 1 84 ? -4.328 -0.515 -9.344 1.00 92.88 84 GLU A N 1
ATOM 699 C CA . GLU A 1 84 ? -5.432 -1.276 -8.780 1.00 92.88 84 GLU A CA 1
ATOM 700 C C . GLU A 1 84 ? -5.456 -1.082 -7.264 1.00 92.88 84 GLU A C 1
ATOM 702 O O . GLU A 1 84 ? -4.407 -0.951 -6.624 1.00 92.88 84 GLU A O 1
ATOM 707 N N . HIS A 1 85 ? -6.653 -1.032 -6.685 1.00 93.12 85 HIS A N 1
ATOM 708 C CA . HIS A 1 85 ? -6.829 -1.001 -5.243 1.00 93.12 85 HIS A CA 1
ATOM 709 C C . HIS A 1 85 ? -8.167 -1.621 -4.837 1.00 93.12 85 HIS A C 1
ATOM 711 O O . HIS A 1 85 ? -9.183 -1.419 -5.499 1.00 93.12 85 HIS A O 1
ATOM 717 N N . HIS A 1 86 ? -8.185 -2.285 -3.688 1.00 94.31 86 HIS A N 1
ATOM 718 C CA . HIS A 1 86 ? -9.374 -2.873 -3.073 1.00 94.31 86 HIS A CA 1
ATOM 719 C C . HIS A 1 86 ? -9.333 -2.592 -1.578 1.00 94.31 86 HIS A C 1
ATOM 721 O O . HIS A 1 86 ? -8.275 -2.683 -0.969 1.00 94.31 86 HIS A O 1
ATOM 727 N N . TYR A 1 87 ? -10.447 -2.224 -0.957 1.00 93.81 87 TYR A N 1
ATOM 728 C CA . TYR A 1 87 ? -10.497 -2.056 0.497 1.00 93.81 87 TYR A CA 1
ATOM 729 C C . TYR A 1 87 ? -11.921 -2.178 1.025 1.00 93.81 87 TYR A C 1
ATOM 731 O O . TYR A 1 87 ? -12.881 -1.852 0.323 1.00 93.81 87 TYR A O 1
ATOM 739 N N . ASP A 1 88 ? -12.053 -2.644 2.267 1.00 93.31 88 ASP A N 1
ATOM 740 C CA . ASP A 1 88 ? -13.344 -2.712 2.949 1.00 93.31 88 ASP A CA 1
ATOM 741 C C . ASP A 1 88 ? -13.803 -1.331 3.460 1.00 93.31 88 ASP A C 1
ATOM 743 O O . ASP A 1 88 ? -13.047 -0.352 3.500 1.00 93.31 88 ASP A O 1
ATOM 747 N N . SER A 1 89 ? -15.083 -1.232 3.830 1.00 91.62 89 SER A N 1
ATOM 748 C CA . SER A 1 89 ? -15.662 0.006 4.369 1.00 91.62 89 SER A CA 1
ATOM 749 C C . SER A 1 89 ? -14.957 0.453 5.649 1.00 91.62 89 SER A C 1
ATOM 751 O O . SER A 1 89 ? -14.718 1.640 5.843 1.00 91.62 89 SER A O 1
ATOM 753 N N . GLU A 1 90 ? -14.547 -0.499 6.487 1.00 91.50 90 GLU A N 1
ATOM 754 C CA . GLU A 1 90 ? -13.848 -0.214 7.736 1.00 91.50 90 GLU A CA 1
ATOM 755 C C . GLU A 1 90 ? -12.501 0.491 7.493 1.00 91.50 90 GLU A C 1
ATOM 757 O O . GLU A 1 90 ? -12.191 1.487 8.150 1.00 91.50 90 GLU A O 1
ATOM 762 N N . PHE A 1 91 ? -11.713 0.029 6.518 1.00 91.25 91 PHE A N 1
ATOM 763 C CA . PHE A 1 91 ? -10.471 0.683 6.113 1.00 91.25 91 PHE A CA 1
ATOM 764 C C . PHE A 1 91 ? -10.732 2.072 5.533 1.00 91.25 91 PHE A C 1
ATOM 766 O O . PHE A 1 91 ? -10.010 3.025 5.845 1.00 91.25 91 PHE A O 1
ATOM 773 N N . LYS A 1 92 ? -11.772 2.212 4.705 1.00 90.06 92 LYS A N 1
ATOM 774 C CA . LYS A 1 92 ? -12.159 3.507 4.138 1.00 90.06 92 LYS A CA 1
ATOM 775 C C . LYS A 1 92 ? -12.437 4.532 5.241 1.00 90.06 92 LYS A C 1
ATOM 777 O O . LYS A 1 92 ? -11.869 5.626 5.229 1.00 90.06 92 LYS A O 1
ATOM 782 N N . ASP A 1 93 ? -13.256 4.157 6.214 1.00 88.94 93 ASP A N 1
ATOM 783 C CA . ASP A 1 93 ? -13.722 5.063 7.261 1.00 88.94 93 ASP A CA 1
ATOM 784 C C . ASP A 1 93 ? -12.619 5.404 8.266 1.00 88.94 93 ASP A C 1
ATOM 786 O O . ASP A 1 93 ? -12.530 6.543 8.727 1.00 88.94 93 ASP A O 1
ATOM 790 N N . GLN A 1 94 ? -11.738 4.453 8.584 1.00 87.81 94 GLN A N 1
ATOM 791 C CA . GLN A 1 94 ? -10.705 4.652 9.602 1.00 87.81 94 GLN A CA 1
ATOM 792 C C . GLN A 1 94 ? -9.373 5.172 9.049 1.00 87.81 94 GLN A C 1
ATOM 794 O O . GLN A 1 94 ? -8.687 5.921 9.746 1.00 87.81 94 GLN A O 1
ATOM 799 N N . ILE A 1 95 ? -8.991 4.785 7.829 1.00 88.44 95 ILE A N 1
ATOM 800 C CA . ILE A 1 95 ? -7.682 5.108 7.244 1.00 88.44 95 ILE A CA 1
ATOM 801 C C . ILE A 1 95 ? -7.820 6.137 6.126 1.00 88.44 95 ILE A C 1
ATOM 803 O O . ILE A 1 95 ? -7.183 7.190 6.194 1.00 88.44 95 ILE A O 1
ATOM 807 N N . MET A 1 96 ? -8.651 5.871 5.113 1.00 83.38 96 MET A N 1
ATOM 808 C CA . MET A 1 96 ? -8.741 6.741 3.929 1.00 83.38 96 MET A CA 1
ATOM 809 C C . MET A 1 96 ? -9.277 8.133 4.272 1.00 83.38 96 MET A C 1
ATOM 811 O O . MET A 1 96 ? -8.777 9.118 3.734 1.00 83.38 96 MET A O 1
ATOM 815 N N . SER A 1 97 ? -10.211 8.236 5.221 1.00 80.81 97 SER A N 1
ATOM 816 C CA . SER A 1 97 ? -10.721 9.515 5.745 1.00 80.81 97 SER A CA 1
ATOM 817 C C . SER A 1 97 ? -9.632 10.421 6.346 1.00 80.81 97 SER A C 1
ATOM 819 O O . SER A 1 97 ? -9.782 11.641 6.375 1.00 80.81 97 SER A O 1
ATOM 821 N N . ARG A 1 98 ? -8.513 9.839 6.803 1.00 79.75 98 ARG A N 1
ATOM 822 C CA . ARG A 1 98 ? -7.369 10.546 7.408 1.00 79.75 98 ARG A CA 1
ATOM 823 C C . ARG A 1 98 ? -6.284 10.899 6.383 1.00 79.75 98 ARG A C 1
ATOM 825 O O . ARG A 1 98 ? -5.307 11.586 6.711 1.00 79.75 98 ARG A O 1
ATOM 832 N N . LEU A 1 99 ? -6.418 10.425 5.142 1.00 72.88 99 LEU A N 1
ATOM 833 C CA . LEU A 1 99 ? -5.498 10.728 4.052 1.00 72.88 99 LEU A CA 1
ATOM 834 C C . LEU A 1 99 ? -5.946 12.001 3.316 1.00 72.88 99 LEU A C 1
ATOM 836 O O . LEU A 1 99 ? -7.129 12.182 3.050 1.00 72.88 99 LEU A O 1
ATOM 840 N N . PRO A 1 100 ? -5.018 12.905 2.954 1.00 64.44 100 PRO A N 1
ATOM 841 C CA . PRO A 1 100 ? -5.369 14.065 2.145 1.00 64.44 100 PRO A CA 1
ATOM 842 C C . PRO A 1 100 ? -5.874 13.618 0.765 1.00 64.44 100 PRO A C 1
ATOM 844 O O . PRO A 1 100 ? -5.199 12.839 0.090 1.00 64.44 100 PRO A O 1
ATOM 847 N N . LEU A 1 101 ? -7.019 14.169 0.338 1.00 57.00 101 LEU A N 1
ATOM 848 C CA . LEU A 1 101 ? -7.694 13.881 -0.943 1.00 57.00 101 LEU A CA 1
ATOM 849 C C . LEU A 1 101 ? -6.740 13.948 -2.152 1.00 57.00 101 LEU A C 1
ATOM 851 O O . LEU A 1 101 ? -6.834 13.141 -3.072 1.00 57.00 101 LEU A O 1
ATOM 855 N N . ASN A 1 102 ? -5.742 14.832 -2.083 1.00 57.69 102 ASN A N 1
ATOM 856 C CA . ASN A 1 102 ? -4.754 15.087 -3.135 1.00 57.69 102 ASN A CA 1
ATOM 857 C C . ASN A 1 102 ? -3.747 13.939 -3.369 1.00 57.69 102 ASN A C 1
ATOM 859 O O . ASN A 1 102 ? -2.813 14.105 -4.151 1.00 57.69 102 ASN A O 1
A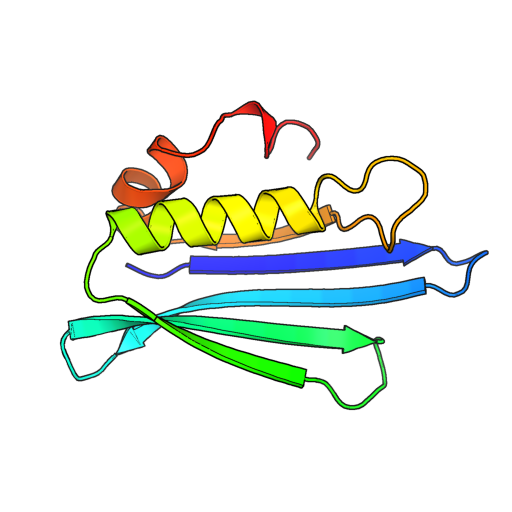TOM 863 N N . LEU A 1 103 ? -3.851 12.812 -2.652 1.00 55.56 103 LEU A N 1
ATOM 864 C CA . LEU A 1 103 ? -3.064 11.601 -2.932 1.00 55.56 103 LEU A CA 1
ATOM 865 C C . LEU A 1 103 ? -3.660 10.750 -4.062 1.00 55.56 103 LEU A C 1
ATOM 867 O O . LEU A 1 103 ? -2.929 9.951 -4.638 1.00 55.56 103 LEU A O 1
ATOM 871 N N . PHE A 1 104 ? -4.947 10.929 -4.375 1.00 54.19 104 PHE A N 1
ATOM 872 C CA . PHE A 1 104 ? -5.685 10.104 -5.340 1.00 54.19 104 PHE A CA 1
ATOM 873 C C . PHE A 1 104 ? -6.184 10.891 -6.562 1.00 54.19 104 PHE A C 1
ATOM 875 O O . PHE A 1 104 ? -6.792 10.309 -7.452 1.00 54.19 104 PHE A O 1
ATOM 882 N N . SER A 1 105 ? -5.929 12.203 -6.628 1.00 38.94 105 SER A N 1
ATOM 883 C CA . SER A 1 105 ? -6.492 13.120 -7.636 1.00 38.94 105 SER A CA 1
ATOM 884 C C . SER A 1 105 ? -5.894 13.015 -9.050 1.00 38.94 105 SER A C 1
ATOM 886 O O . SER A 1 105 ? -6.114 13.912 -9.853 1.00 38.94 105 SER A O 1
ATOM 888 N N . GLU A 1 106 ? -5.162 11.950 -9.371 1.00 36.25 106 GLU A N 1
ATOM 889 C CA . GLU A 1 106 ? -4.640 11.690 -10.723 1.00 36.25 106 GLU A CA 1
ATOM 890 C C . GLU A 1 106 ? -4.835 10.209 -11.103 1.00 36.25 106 GLU A C 1
ATOM 892 O O . GLU A 1 106 ? -3.880 9.520 -11.470 1.00 36.25 106 GLU A O 1
ATOM 897 N N . CYS A 1 107 ? -6.068 9.709 -10.951 1.00 36.62 107 CYS A N 1
ATOM 898 C CA . CYS A 1 107 ? -6.530 8.538 -11.706 1.00 36.62 107 CYS A CA 1
ATOM 899 C C . CYS A 1 107 ? -7.026 8.994 -13.079 1.00 36.62 107 CYS A C 1
ATOM 901 O O . CYS A 1 107 ? -7.807 9.973 -13.107 1.00 36.62 107 CYS A O 1
#

Sequence (107 aa):
MQAEFYLKAEDKEAKIYRYYNIILLPTLFKDLSLVITYGRTGYKERQRSIQFIDTQLLANKFKEILKSRLKTVKGSGPYYKIVEHHYDSEFKDQIMSRLPLNLFSEC

Radius of gyration: 14.27 Å; Cα contacts (8 Å, |Δi|>4): 180; chains: 1; bounding box: 31×29×40 Å

Foldseek 3Di:
DKKKWKKFFDDVVVRATKIKIWIWDQDPVRKIKTKIWIDGPPDDIDIDIDIGPDLVVVLVVVLVVLCVACDDDPPDDGHMDTPDMDDDPVCCVRRVVPHPPVSNVPD

Secondary structure (DSSP, 8-state):
--EEEEEEEEETTTTEEEEEEEEEEE-TTS-EEEEEEEEETTS--EEEEEEES-HHHHHHHHHHHHHHHH---TTSS---EEEEEEE-HHHHHHTGGGS-GGGSS--

pLDDT: mean 84.92, std 14.25, range [36.25, 96.81]

Solvent-accessible surface area (backbone atoms only — not comparable to full-atom values): 6086 Å² total; per-residue (Å²): 100,37,35,37,37,37,28,40,21,78,36,80,90,81,67,41,46,34,42,39,37,41,36,38,38,69,44,98,82,79,30,38,34,41,38,36,39,37,37,44,73,97,51,86,65,46,77,50,76,48,80,34,86,47,68,65,62,44,38,54,51,51,50,52,52,50,46,66,37,57,55,42,64,95,88,70,70,73,57,30,41,82,78,48,73,50,66,40,69,60,32,43,67,69,35,52,69,75,48,68,73,83,79,62,77,82,121

Mean predicted aligned error: 5.87 Å

Nearest PDB structures (foldseek):
  2eoc-assembly1_A  TM=7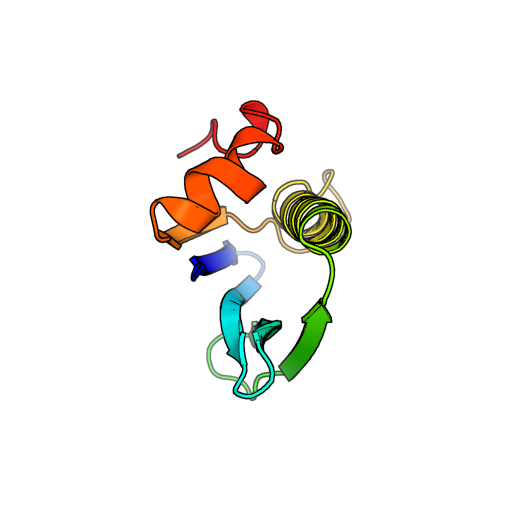.837E-01  e=3.015E-03  Homo sapiens
  5tz7-assembly1_B  TM=4.225E-01  e=6.588E-01  Moorena producens 3L
  3kg9-assembly3_B  TM=4.169E-01  e=7.388E-01  Lyngbya majuscula
  8u2f-assembly1_A  TM=3.694E-01  e=7.312E+00  Vibrio parahaemolyticus